Protein AF-A0A7S2GY33-F1 (afdb_monomer_lite)

pLDDT: mean 82.54, std 15.88, range [39.69, 97.31]

Foldseek 3Di:
DDDDDDDDDDPDPPPPPCVVPDDCVVVVVDCPDPVNVLVVLVVCCCVVLVLDDPWDKAWPDDDQFKTWIWTHDPPDPARIKIKIATNHPDFDQQAKDKAPQDDDQDDDPPNQKFKFWRSPPRHGWDHDPRITIGSGRPMTMIHIDGHDPPDPD

Structure (mmCIF, N/CA/C/O backbone):
data_AF-A0A7S2GY33-F1
#
_entry.id   AF-A0A7S2GY33-F1
#
loop_
_atom_site.group_PDB
_atom_site.id
_atom_site.type_symbol
_atom_site.label_atom_id
_atom_site.label_alt_id
_atom_site.label_comp_id
_atom_site.label_asym_id
_atom_site.label_entity_id
_atom_site.label_seq_id
_atom_site.pdbx_PDB_ins_code
_atom_site.Cartn_x
_atom_site.Cartn_y
_atom_site.Cartn_z
_atom_site.occupancy
_atom_site.B_iso_or_equiv
_atom_site.auth_seq_id
_atom_site.auth_comp_id
_atom_site.auth_asym_id
_atom_site.auth_atom_id
_atom_site.pdbx_PDB_model_num
ATOM 1 N N . THR A 1 1 ? -71.869 10.053 6.147 1.00 42.50 1 THR A N 1
ATOM 2 C CA . THR A 1 1 ? -71.004 10.938 5.338 1.00 42.50 1 THR A CA 1
ATOM 3 C C . THR A 1 1 ? -69.710 11.107 6.101 1.00 42.50 1 THR A C 1
ATOM 5 O O . THR A 1 1 ? -69.617 11.963 6.968 1.00 42.50 1 THR A O 1
ATOM 8 N N . GLU A 1 2 ? -68.766 10.193 5.890 1.00 39.69 2 GLU A N 1
ATOM 9 C CA . GLU A 1 2 ? -67.470 10.190 6.576 1.00 39.69 2 GLU A CA 1
ATOM 10 C C . GLU A 1 2 ? -66.495 11.066 5.789 1.00 39.69 2 GLU A C 1
ATOM 12 O O . GLU A 1 2 ? -66.190 10.791 4.630 1.00 39.69 2 GLU A O 1
ATOM 17 N N . GLN A 1 3 ? -66.053 12.166 6.398 1.00 44.59 3 GLN A N 1
ATOM 18 C CA . GLN A 1 3 ? -65.013 13.023 5.842 1.00 44.59 3 GLN A CA 1
ATOM 19 C C . GLN A 1 3 ? -63.650 12.496 6.291 1.00 44.59 3 GLN A C 1
ATOM 21 O O . GLN A 1 3 ? -63.299 12.549 7.469 1.00 44.59 3 GLN A O 1
ATOM 26 N N . GLY A 1 4 ? -62.896 11.963 5.328 1.00 42.72 4 GLY A N 1
ATOM 27 C CA . GLY A 1 4 ? -61.528 11.502 5.515 1.00 42.72 4 GLY A CA 1
ATOM 28 C C . GLY A 1 4 ? -60.574 12.660 5.800 1.00 42.72 4 GLY A C 1
ATOM 29 O O . GLY A 1 4 ? -60.443 13.590 5.003 1.00 42.72 4 GLY A O 1
ATOM 30 N N . TYR A 1 5 ? -59.868 12.575 6.924 1.00 45.09 5 TYR A N 1
ATOM 31 C CA . TYR A 1 5 ? -58.724 13.431 7.211 1.00 45.09 5 TYR A CA 1
ATOM 32 C C . TYR A 1 5 ? -57.516 12.951 6.403 1.00 45.09 5 TYR A C 1
ATOM 34 O O . TYR A 1 5 ? -56.914 11.915 6.688 1.00 45.09 5 TYR A O 1
ATOM 42 N N . ALA A 1 6 ? -57.158 13.722 5.379 1.00 51.38 6 ALA A N 1
ATOM 43 C CA . ALA A 1 6 ? -55.919 13.548 4.640 1.00 51.38 6 ALA A CA 1
ATOM 44 C C . ALA A 1 6 ? -54.721 13.841 5.558 1.00 51.38 6 ALA A C 1
ATOM 46 O O . ALA A 1 6 ? -54.501 14.976 5.988 1.00 51.38 6 ALA A O 1
ATOM 47 N N . SER A 1 7 ? -53.938 12.802 5.850 1.00 50.06 7 SER A N 1
ATOM 48 C CA . SER A 1 7 ? -52.694 12.913 6.607 1.00 50.06 7 SER A CA 1
ATOM 49 C C . SER A 1 7 ? -51.641 13.655 5.776 1.00 50.06 7 SER A C 1
ATOM 51 O O . SER A 1 7 ? -51.177 13.180 4.736 1.00 50.06 7 SER A O 1
ATOM 53 N N . ARG A 1 8 ? -51.298 14.866 6.221 1.00 54.03 8 ARG A N 1
ATOM 54 C CA . ARG A 1 8 ? -50.284 15.744 5.627 1.00 54.03 8 ARG A CA 1
ATOM 55 C C . ARG A 1 8 ? -48.902 15.135 5.900 1.00 54.03 8 ARG A C 1
ATOM 57 O O . ARG A 1 8 ? -48.419 15.199 7.026 1.00 54.03 8 ARG A O 1
ATOM 64 N N . LYS A 1 9 ? -48.254 14.551 4.886 1.00 56.22 9 LYS A N 1
ATOM 65 C CA . LYS A 1 9 ? -46.834 14.166 4.973 1.00 56.22 9 LYS A CA 1
ATOM 66 C C . LYS A 1 9 ? -45.991 15.435 5.112 1.00 56.22 9 LYS A C 1
ATOM 68 O O . LYS A 1 9 ? -45.936 16.244 4.187 1.00 56.22 9 LYS A O 1
ATOM 73 N N . THR A 1 10 ? -45.377 15.628 6.274 1.00 60.28 10 THR A N 1
ATOM 74 C CA . THR A 1 10 ? -44.398 16.695 6.498 1.00 60.28 10 THR A CA 1
ATOM 75 C C . THR A 1 10 ? -43.090 16.391 5.756 1.00 60.28 10 THR A C 1
ATOM 77 O O . THR A 1 10 ? -42.736 15.220 5.587 1.00 60.28 10 THR A O 1
ATOM 80 N N . PRO A 1 11 ? -42.354 17.415 5.288 1.00 55.09 11 PRO A N 1
ATOM 81 C CA . PRO A 1 11 ? -41.092 17.219 4.584 1.00 55.09 11 PRO A CA 1
ATOM 82 C C . PRO A 1 11 ? -40.000 16.707 5.536 1.00 55.09 11 PRO A C 1
ATOM 84 O O . PRO A 1 11 ? -39.721 17.335 6.553 1.00 55.09 11 PRO A O 1
ATOM 87 N N . GLY A 1 12 ? -39.404 15.569 5.168 1.00 56.62 12 GLY A N 1
ATOM 88 C CA . GLY A 1 12 ? -38.076 15.065 5.544 1.00 56.62 12 GLY A CA 1
ATOM 89 C C . GLY A 1 12 ? -37.470 15.540 6.865 1.00 56.62 12 GLY A C 1
ATOM 90 O O . GLY A 1 12 ? -36.552 16.358 6.868 1.00 56.62 12 GLY A O 1
ATOM 91 N N . HIS A 1 13 ? -37.906 14.957 7.982 1.00 55.34 13 HIS A N 1
ATOM 92 C CA . HIS A 1 13 ? -37.104 14.952 9.201 1.00 55.34 13 HIS A CA 1
ATOM 93 C C . HIS A 1 13 ? -35.902 14.025 8.964 1.00 55.34 13 HIS A C 1
ATOM 95 O O . HIS A 1 13 ? -36.042 12.804 8.998 1.00 55.34 13 HIS A O 1
ATOM 101 N N . TRP A 1 14 ? -34.733 14.602 8.674 1.00 61.88 14 TRP A N 1
ATOM 102 C CA . TRP A 1 14 ? -33.458 13.891 8.737 1.00 61.88 14 TRP A CA 1
ATOM 103 C C . TRP A 1 14 ? -33.223 13.502 10.197 1.00 61.88 14 TRP A C 1
ATOM 105 O O . TRP A 1 14 ? -32.627 14.259 10.963 1.00 61.88 14 TRP A O 1
ATOM 115 N N . GLN A 1 15 ? -33.746 12.347 10.607 1.00 61.75 15 GLN A N 1
ATOM 116 C CA . GLN A 1 15 ? -33.293 11.692 11.825 1.00 61.75 15 GLN A CA 1
ATOM 117 C C . GLN A 1 15 ? -31.820 11.381 11.595 1.00 61.75 15 GLN A C 1
ATOM 119 O O . GLN A 1 15 ? -31.480 10.447 10.874 1.00 61.75 15 GLN A O 1
ATOM 124 N N . GLY A 1 16 ? -30.947 12.249 12.110 1.00 59.75 16 GLY A N 1
ATOM 125 C CA . GLY A 1 16 ? -29.518 11.999 12.111 1.00 59.75 16 GLY A CA 1
ATOM 126 C C . GLY A 1 16 ? -29.300 10.678 12.824 1.00 59.75 16 GLY A C 1
ATOM 127 O O . GLY A 1 16 ? -29.609 10.569 14.009 1.00 59.75 16 GLY A O 1
ATOM 128 N N . ASP A 1 17 ? -28.839 9.682 12.079 1.00 61.41 17 ASP A N 1
ATOM 129 C CA . ASP A 1 17 ? -28.583 8.355 12.605 1.00 61.41 17 ASP A CA 1
ATOM 130 C C . ASP A 1 17 ? -27.518 8.466 13.706 1.00 61.41 17 ASP A C 1
ATOM 132 O O . ASP A 1 17 ? -26.335 8.716 13.451 1.00 61.41 17 ASP A O 1
ATOM 136 N N . SER A 1 18 ? -27.958 8.384 14.963 1.00 62.09 18 SER A N 1
ATOM 137 C CA . SER A 1 18 ? -27.089 8.513 16.132 1.00 62.09 18 SER A CA 1
ATOM 138 C C . SER A 1 18 ? -26.125 7.334 16.258 1.00 62.09 18 SER A C 1
ATOM 140 O O . SER A 1 18 ? -25.138 7.455 16.985 1.00 62.09 18 SER A O 1
ATOM 142 N N . SER A 1 19 ? -26.339 6.249 15.499 1.00 63.88 19 SER A N 1
ATOM 143 C CA . SER A 1 19 ? -25.407 5.120 15.409 1.00 63.88 19 SER A CA 1
ATOM 144 C C . SER A 1 19 ? -24.047 5.507 14.812 1.00 63.88 19 SER A C 1
ATOM 146 O O . SER A 1 19 ? -23.049 4.845 15.072 1.00 63.88 19 SER A O 1
ATOM 148 N N . ILE A 1 20 ? -23.956 6.626 14.082 1.00 70.12 20 ILE A N 1
ATOM 149 C CA . ILE A 1 20 ? -22.709 7.082 13.440 1.00 70.12 20 ILE A CA 1
ATOM 150 C C . ILE A 1 20 ? -21.805 7.857 14.429 1.00 70.12 20 ILE A C 1
ATOM 152 O O . ILE A 1 20 ? -20.658 8.180 14.120 1.00 70.12 20 ILE A O 1
ATOM 156 N N . ARG A 1 21 ? -22.285 8.163 15.646 1.00 82.31 21 ARG A N 1
ATOM 157 C CA . ARG A 1 21 ? -21.574 8.988 16.647 1.00 82.31 21 ARG A CA 1
ATOM 158 C C . ARG A 1 21 ? -21.241 8.226 17.929 1.00 82.31 21 ARG A C 1
ATOM 160 O O . ARG A 1 21 ? -21.393 8.759 19.030 1.00 82.31 21 ARG A O 1
ATOM 167 N N . GLU A 1 22 ? -20.769 6.992 17.800 1.00 86.81 22 GLU A N 1
ATOM 168 C CA . GLU A 1 22 ? -20.232 6.258 18.945 1.00 86.81 22 GLU A CA 1
ATOM 169 C C . GLU A 1 22 ? -19.019 6.981 19.540 1.00 86.81 22 GLU A C 1
ATOM 171 O O . GLU A 1 22 ? -18.179 7.556 18.840 1.00 86.81 22 GLU A O 1
ATOM 176 N N . SER A 1 23 ? -18.928 6.981 20.867 1.00 89.62 23 SER A N 1
ATOM 177 C CA . SER A 1 23 ? -17.841 7.672 21.545 1.00 89.62 23 SER A CA 1
ATOM 178 C C . SER A 1 23 ? -16.618 6.770 21.664 1.00 89.62 23 SER A C 1
ATOM 180 O O . SER A 1 23 ? -16.709 5.655 22.169 1.00 89.62 23 SER A O 1
ATOM 182 N N . LEU A 1 24 ? -15.433 7.280 21.309 1.00 91.50 24 LEU A N 1
ATOM 183 C CA . LEU A 1 24 ? -14.182 6.504 21.344 1.00 91.50 24 LEU A CA 1
ATOM 184 C C . LEU A 1 24 ? -13.886 5.851 22.706 1.00 91.50 24 LEU A C 1
ATOM 186 O O . LEU A 1 24 ? -13.330 4.752 22.741 1.00 91.50 24 LEU A O 1
ATOM 190 N N . TRP A 1 25 ? -14.274 6.479 23.821 1.00 93.44 25 TRP A N 1
ATOM 191 C CA . TRP A 1 25 ? -14.062 5.933 25.167 1.00 93.44 25 TRP A CA 1
ATOM 192 C C . TRP A 1 25 ? -14.820 4.622 25.416 1.00 93.44 25 TRP A C 1
ATOM 194 O O . TRP A 1 25 ? -14.352 3.807 26.206 1.00 93.44 25 TRP A O 1
ATOM 204 N N . GLN A 1 26 ? -15.925 4.368 24.706 1.00 92.12 26 GLN A N 1
ATOM 205 C CA . GLN A 1 26 ? -16.677 3.111 24.803 1.00 92.12 26 GLN A CA 1
ATOM 206 C C . GLN A 1 26 ? -15.850 1.914 24.310 1.00 92.12 26 GLN A C 1
ATOM 208 O O . GLN A 1 26 ? -16.007 0.804 24.806 1.00 92.12 26 GLN A O 1
ATOM 213 N N . SER A 1 27 ? -14.900 2.143 23.396 1.00 92.56 27 SER A N 1
ATOM 214 C CA . SER A 1 27 ? -13.943 1.121 22.949 1.00 92.56 27 SER A CA 1
ATOM 215 C C . SER A 1 27 ? -12.785 0.880 23.929 1.00 92.56 27 SER A C 1
ATOM 217 O O . SER A 1 27 ? -11.935 0.024 23.675 1.00 92.56 27 SER A O 1
ATOM 219 N N . GLY A 1 28 ? -12.679 1.679 25.001 1.00 96.12 28 GLY A N 1
ATOM 220 C CA . GLY A 1 28 ? -11.533 1.669 25.913 1.00 96.12 28 GLY A CA 1
ATOM 221 C C . GLY A 1 28 ? -10.207 2.045 25.242 1.00 96.12 28 GLY A C 1
ATOM 222 O O . GLY A 1 28 ? -9.148 1.659 25.731 1.00 96.12 28 GLY A O 1
ATOM 223 N N . TYR A 1 29 ? -10.253 2.748 24.102 1.00 95.12 29 TYR A N 1
ATOM 224 C CA . TYR A 1 29 ? -9.080 3.079 23.284 1.00 95.12 29 TYR A CA 1
ATOM 225 C C . TYR A 1 29 ? -8.280 1.838 22.854 1.00 95.12 29 TYR A C 1
ATOM 227 O O . TYR A 1 29 ? -7.048 1.821 22.887 1.00 95.12 29 TYR A O 1
ATOM 235 N N . ASN A 1 30 ? -8.979 0.769 22.462 1.00 96.06 30 ASN A N 1
ATOM 236 C CA . ASN A 1 30 ? -8.353 -0.507 22.136 1.00 96.06 30 ASN A CA 1
ATOM 237 C C . ASN A 1 30 ? -7.360 -0.400 20.956 1.00 96.06 30 ASN A C 1
ATOM 239 O O . ASN A 1 30 ? -7.737 -0.358 19.787 1.00 96.06 30 ASN A O 1
ATOM 243 N N . THR A 1 31 ? -6.063 -0.458 21.262 1.00 96.94 31 THR A N 1
ATOM 244 C CA . THR A 1 31 ? -4.965 -0.410 20.278 1.00 96.94 31 THR A CA 1
ATOM 245 C C . THR A 1 31 ? -4.690 -1.751 19.588 1.00 96.94 31 THR A C 1
ATOM 247 O O . THR A 1 31 ? -3.800 -1.859 18.739 1.00 96.94 31 THR A O 1
ATOM 250 N N . LYS A 1 32 ? -5.426 -2.810 19.951 1.00 96.88 32 LYS A N 1
ATOM 251 C CA . LYS A 1 32 ? -5.249 -4.162 19.404 1.00 96.88 32 LYS A CA 1
ATOM 252 C C . LYS A 1 32 ? -6.161 -4.459 18.214 1.00 96.88 32 LYS A C 1
ATOM 254 O O . LYS A 1 32 ? -5.997 -5.531 17.636 1.00 96.88 32 LYS A O 1
ATOM 259 N N . THR A 1 33 ? -7.070 -3.556 17.845 1.00 95.81 33 THR A N 1
ATOM 260 C CA . THR A 1 33 ? -7.953 -3.724 16.679 1.00 95.81 33 THR A CA 1
ATOM 261 C C . THR A 1 33 ? -7.154 -3.765 15.375 1.00 95.81 33 THR A C 1
ATOM 263 O O . THR A 1 33 ? -6.042 -3.230 15.285 1.00 95.81 33 THR A O 1
ATOM 266 N N . TRP A 1 34 ? -7.702 -4.414 14.344 1.00 93.44 34 TRP A N 1
ATOM 267 C CA . TRP A 1 34 ? -7.024 -4.506 13.049 1.00 93.44 34 TRP 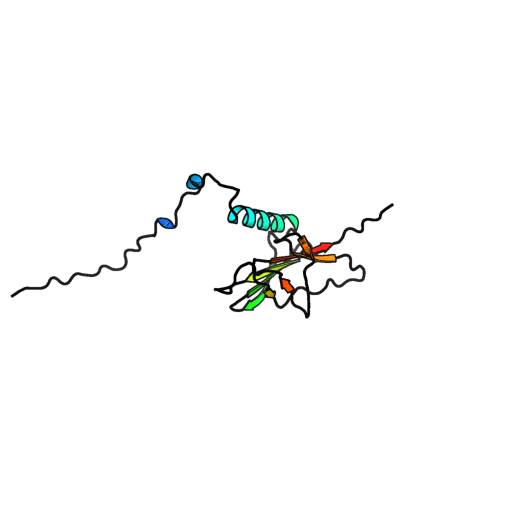A CA 1
ATOM 268 C C . TRP A 1 34 ? -6.887 -3.124 12.396 1.00 93.44 34 TRP A C 1
ATOM 270 O O . TRP A 1 34 ? -5.824 -2.820 11.859 1.00 93.44 34 TRP A O 1
ATOM 280 N N . GLN A 1 35 ? -7.899 -2.257 12.531 1.00 94.19 35 GLN A N 1
ATOM 281 C CA . GLN A 1 35 ? -7.889 -0.892 11.998 1.00 94.19 35 GLN A CA 1
ATOM 282 C C . GLN A 1 35 ? -6.760 -0.072 12.619 1.00 94.19 35 GLN A C 1
ATOM 284 O O . GLN A 1 35 ? -5.995 0.574 11.905 1.00 94.19 35 GLN A O 1
ATOM 289 N N . TYR A 1 36 ? -6.612 -0.131 13.949 1.00 95.81 36 TYR A N 1
ATOM 290 C CA . TYR A 1 36 ? -5.553 0.600 14.641 1.00 95.81 36 TYR A CA 1
ATOM 291 C C . TYR A 1 36 ? -4.170 0.146 14.169 1.00 95.81 36 TYR A C 1
ATOM 293 O O . TYR A 1 36 ? -3.311 0.970 13.856 1.00 95.81 36 TYR A O 1
ATOM 301 N N . ARG A 1 37 ? -3.950 -1.172 14.065 1.00 95.31 37 ARG A N 1
ATOM 302 C CA . ARG A 1 37 ? -2.681 -1.730 13.571 1.00 95.31 37 ARG A CA 1
ATOM 303 C C . ARG A 1 37 ? -2.409 -1.332 12.122 1.00 95.31 37 ARG A C 1
ATOM 305 O O . ARG A 1 37 ? -1.276 -0.973 11.808 1.00 95.31 37 ARG A O 1
ATOM 312 N N . PHE A 1 38 ? -3.430 -1.353 11.269 1.00 93.62 38 PHE A N 1
ATOM 313 C CA . PHE A 1 38 ? -3.328 -0.949 9.871 1.00 93.62 38 PHE A CA 1
ATOM 314 C C . PHE A 1 38 ? -2.940 0.531 9.736 1.00 93.62 38 PHE A C 1
ATOM 316 O O . PHE A 1 38 ? -1.935 0.849 9.101 1.00 93.62 38 PHE A O 1
ATOM 323 N N . ILE A 1 39 ? -3.645 1.433 10.428 1.00 95.50 39 ILE A N 1
ATOM 324 C CA . ILE A 1 39 ? -3.332 2.873 10.440 1.00 95.50 39 ILE A CA 1
ATOM 325 C C . ILE A 1 39 ? -1.936 3.128 11.024 1.00 95.50 39 ILE A C 1
ATOM 327 O O . ILE A 1 39 ? -1.172 3.935 10.491 1.00 95.50 39 ILE A O 1
ATOM 331 N N . LYS A 1 40 ? -1.558 2.418 12.096 1.00 95.50 40 LYS A N 1
ATOM 332 C CA . LYS A 1 40 ? -0.206 2.490 12.667 1.00 95.50 40 LYS A CA 1
ATOM 333 C C . LYS A 1 40 ? 0.854 2.105 11.631 1.00 95.50 40 LYS A C 1
ATOM 335 O O . LYS A 1 40 ? 1.869 2.793 11.533 1.00 95.50 40 LYS A O 1
ATOM 340 N N . LYS A 1 41 ? 0.616 1.049 10.846 1.00 94.50 41 LYS A N 1
ATOM 341 C CA . LYS A 1 41 ? 1.524 0.599 9.783 1.00 94.50 41 LYS A CA 1
ATOM 342 C C . LYS A 1 41 ? 1.632 1.627 8.655 1.00 94.50 41 LYS A C 1
ATOM 344 O O . LYS A 1 41 ? 2.746 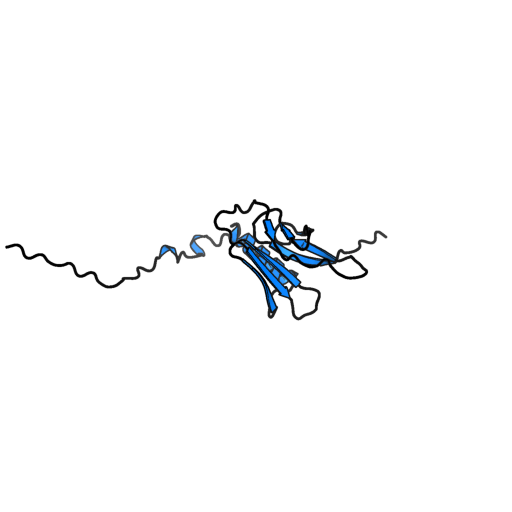1.982 8.281 1.00 94.50 41 LYS A O 1
ATOM 349 N N . LEU A 1 42 ? 0.513 2.186 8.191 1.00 93.62 42 LEU A N 1
ATOM 350 C CA . LEU A 1 42 ? 0.509 3.267 7.197 1.00 93.62 42 LEU A CA 1
ATOM 351 C C . LEU A 1 42 ? 1.302 4.489 7.673 1.00 93.62 42 LEU A C 1
ATOM 353 O O . LEU A 1 42 ? 2.126 5.025 6.935 1.00 93.62 42 LEU A O 1
ATOM 357 N N . ASN A 1 43 ? 1.100 4.907 8.923 1.00 94.31 43 ASN A N 1
ATOM 358 C CA . ASN A 1 43 ? 1.843 6.025 9.499 1.00 94.31 43 ASN A CA 1
ATOM 359 C C . ASN A 1 43 ? 3.337 5.729 9.625 1.00 94.31 43 ASN A C 1
ATOM 361 O O . ASN A 1 43 ? 4.145 6.621 9.377 1.00 94.31 43 ASN A O 1
ATOM 365 N N . HIS A 1 44 ? 3.703 4.493 9.970 1.00 93.56 44 HIS A N 1
ATOM 366 C CA . HIS A 1 44 ? 5.095 4.065 9.995 1.00 93.56 44 HIS A CA 1
ATOM 367 C C . HIS A 1 44 ? 5.734 4.150 8.605 1.00 93.56 44 HIS A C 1
ATOM 369 O O . HIS A 1 44 ? 6.782 4.769 8.466 1.00 93.56 44 HIS A O 1
ATOM 375 N N . VAL A 1 45 ? 5.079 3.617 7.568 1.00 91.25 45 VAL A N 1
ATOM 376 C CA . VAL A 1 45 ? 5.547 3.734 6.177 1.00 91.25 45 VAL A CA 1
ATOM 377 C C . VAL A 1 45 ? 5.687 5.207 5.784 1.00 91.25 45 VAL A C 1
ATOM 379 O O . VAL A 1 45 ? 6.720 5.618 5.253 1.00 91.25 45 VAL A O 1
ATOM 382 N N . ARG A 1 46 ? 4.688 6.032 6.123 1.00 90.25 46 ARG A N 1
ATOM 383 C CA . ARG A 1 46 ? 4.675 7.466 5.820 1.00 90.25 46 ARG A CA 1
ATOM 384 C C . ARG A 1 46 ? 5.899 8.199 6.367 1.00 90.25 46 ARG A C 1
ATOM 386 O O . ARG A 1 46 ? 6.506 8.992 5.647 1.00 90.25 46 ARG A O 1
ATOM 393 N N . THR A 1 47 ? 6.235 7.969 7.634 1.00 89.94 47 THR A N 1
ATOM 394 C CA . THR A 1 47 ? 7.342 8.659 8.307 1.00 89.94 47 THR A CA 1
ATOM 395 C C . THR A 1 47 ? 8.693 8.045 7.965 1.00 89.94 47 THR A C 1
ATOM 397 O O . THR A 1 47 ? 9.631 8.786 7.678 1.00 89.94 47 THR A O 1
ATOM 400 N N . HIS A 1 48 ? 8.790 6.715 7.936 1.00 89.44 48 HIS A N 1
ATOM 401 C CA . HIS A 1 48 ? 10.037 5.998 7.679 1.00 89.44 48 HIS A CA 1
ATOM 402 C C . HIS A 1 48 ? 10.579 6.284 6.275 1.00 89.44 48 HIS A C 1
ATOM 404 O O . HIS A 1 48 ? 11.751 6.626 6.128 1.00 89.44 48 HIS A O 1
ATOM 410 N N . TYR A 1 49 ? 9.712 6.239 5.260 1.00 87.12 49 TYR A N 1
ATOM 411 C CA . TYR A 1 49 ? 10.090 6.499 3.867 1.00 87.12 49 TYR A CA 1
ATOM 412 C C . TYR A 1 49 ? 9.953 7.973 3.459 1.00 87.12 49 TYR A C 1
ATOM 414 O O . TYR A 1 49 ? 10.194 8.317 2.305 1.00 87.12 49 TYR A O 1
ATOM 422 N N . ARG A 1 50 ? 9.592 8.863 4.399 1.00 86.94 50 ARG A N 1
ATOM 423 C CA . ARG A 1 50 ? 9.433 10.315 4.172 1.00 86.94 50 ARG A CA 1
ATOM 424 C C . ARG A 1 50 ? 8.490 10.657 3.009 1.00 86.94 50 ARG A C 1
ATOM 426 O O . ARG A 1 50 ? 8.690 11.641 2.301 1.00 86.94 50 ARG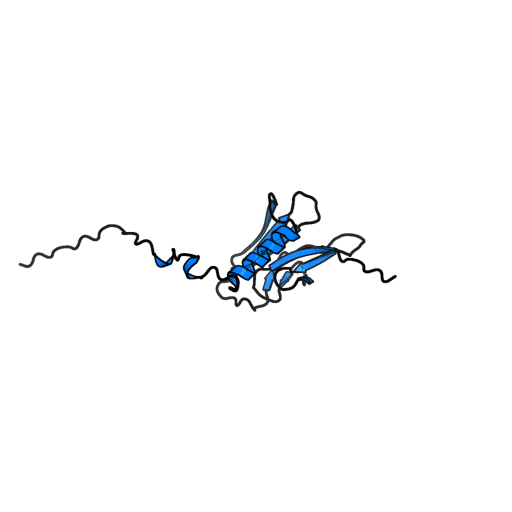 A O 1
ATOM 433 N N . ILE A 1 51 ? 7.444 9.849 2.842 1.00 84.81 51 ILE A N 1
ATOM 434 C CA . ILE A 1 51 ? 6.396 10.037 1.823 1.00 84.81 51 ILE A CA 1
ATOM 435 C C . ILE A 1 51 ? 5.218 10.886 2.339 1.00 84.81 51 ILE A C 1
ATOM 437 O O . ILE A 1 51 ? 4.225 11.082 1.642 1.00 84.81 51 ILE A O 1
ATOM 441 N N . GLY A 1 52 ? 5.294 11.366 3.586 1.00 73.38 52 GLY A N 1
ATOM 442 C CA . GLY A 1 52 ? 4.379 12.369 4.138 1.00 73.38 52 GLY A CA 1
ATOM 443 C C . GLY A 1 52 ? 4.898 13.800 3.957 1.00 73.38 52 GLY A C 1
ATOM 444 O O . GLY A 1 52 ? 6.104 14.014 3.952 1.00 73.38 52 GLY A O 1
ATOM 445 N N . GLY A 1 53 ? 3.987 14.775 3.869 1.00 72.06 53 GLY A N 1
ATOM 446 C CA . GLY A 1 53 ? 4.300 16.202 3.681 1.00 72.06 53 GLY A CA 1
ATOM 447 C C . GLY A 1 53 ? 3.795 16.725 2.334 1.00 72.06 53 GLY A C 1
ATOM 448 O O . GLY A 1 53 ? 2.841 16.159 1.797 1.00 72.06 53 GLY A O 1
ATOM 449 N N . SER A 1 54 ? 4.456 17.754 1.789 1.00 66.25 54 SER A N 1
ATOM 450 C CA . SER A 1 54 ? 4.251 18.338 0.445 1.00 66.25 54 SER A CA 1
ATOM 451 C C . SER A 1 54 ? 4.662 17.396 -0.699 1.00 66.25 54 SER A C 1
ATOM 453 O O . SER A 1 54 ? 5.245 17.821 -1.687 1.00 66.25 54 SER A O 1
ATOM 455 N N . ALA A 1 55 ? 4.445 16.093 -0.524 1.00 72.81 55 ALA A N 1
ATOM 456 C CA . ALA A 1 55 ? 4.719 15.101 -1.544 1.00 72.81 55 ALA A CA 1
ATOM 457 C C . ALA A 1 55 ? 3.638 15.189 -2.620 1.00 72.81 55 ALA A C 1
ATOM 459 O O . ALA A 1 55 ? 2.453 15.035 -2.302 1.00 72.81 55 ALA A O 1
ATOM 460 N N . ASP A 1 56 ? 4.063 15.383 -3.862 1.00 82.81 56 ASP A N 1
ATOM 461 C CA . ASP A 1 56 ? 3.165 15.403 -5.007 1.00 82.81 56 ASP A CA 1
ATOM 462 C C . ASP A 1 56 ? 2.526 14.026 -5.183 1.00 82.81 56 ASP A C 1
ATOM 464 O O . ASP A 1 56 ? 3.180 12.984 -5.042 1.00 82.81 56 ASP A O 1
ATOM 468 N N . ILE A 1 57 ? 1.226 14.032 -5.462 1.00 88.75 57 ILE A N 1
ATOM 469 C CA . ILE A 1 57 ? 0.447 12.834 -5.754 1.00 88.75 57 ILE A CA 1
ATOM 470 C C . ILE A 1 57 ? 0.204 12.817 -7.254 1.00 88.75 57 ILE A C 1
ATOM 472 O O . ILE A 1 57 ? -0.368 13.760 -7.796 1.00 88.75 57 ILE A O 1
ATOM 476 N N . HIS A 1 58 ? 0.604 11.732 -7.906 1.00 88.69 58 HIS A N 1
ATOM 477 C CA . HIS A 1 58 ? 0.366 11.538 -9.329 1.00 88.69 58 HIS A CA 1
ATOM 478 C C . HIS A 1 58 ? -0.430 10.255 -9.536 1.00 88.69 58 HIS A C 1
ATOM 480 O O . HIS A 1 58 ? 0.092 9.153 -9.339 1.00 88.69 58 HIS A O 1
ATOM 486 N N . THR A 1 59 ? -1.693 10.387 -9.938 1.00 90.94 59 THR A N 1
ATOM 487 C CA . THR A 1 59 ? -2.500 9.240 -10.364 1.00 90.94 59 THR A CA 1
ATOM 488 C C . THR A 1 59 ? -1.889 8.660 -11.631 1.00 90.94 59 THR A C 1
ATOM 490 O O . THR A 1 59 ? -1.649 9.376 -12.599 1.00 90.94 59 THR A O 1
ATOM 493 N N . THR A 1 60 ? -1.570 7.370 -11.594 1.00 90.25 60 THR A N 1
ATOM 494 C CA . THR A 1 60 ? -0.927 6.666 -12.710 1.00 90.25 60 THR A CA 1
ATOM 495 C C . THR A 1 60 ? -1.940 5.848 -13.499 1.00 90.25 60 THR A C 1
ATOM 497 O O . THR A 1 60 ? -1.862 5.790 -14.721 1.00 90.25 60 THR A O 1
ATOM 500 N N . SER A 1 61 ? -2.900 5.237 -12.806 1.00 91.31 61 SER A N 1
ATOM 501 C CA . SER A 1 61 ? -4.042 4.556 -13.407 1.00 91.31 61 SER A CA 1
ATOM 502 C C . SER A 1 61 ? -5.226 4.615 -12.453 1.00 91.31 61 SER A C 1
ATOM 504 O O . SER A 1 61 ? -5.059 4.514 -11.236 1.00 91.31 61 SER A O 1
ATOM 506 N N . GLU A 1 62 ? -6.415 4.777 -13.008 1.00 91.12 62 GLU A N 1
ATOM 507 C CA . GLU A 1 62 ? -7.672 4.719 -12.279 1.00 91.12 62 GLU A CA 1
ATOM 508 C C . GLU A 1 62 ? -8.683 3.993 -13.159 1.00 91.12 62 GLU A C 1
ATOM 510 O O . GLU A 1 62 ? -8.967 4.410 -14.283 1.00 91.12 62 GLU A O 1
ATOM 515 N N . ASP A 1 63 ? -9.193 2.880 -12.652 1.00 88.12 63 ASP A N 1
ATOM 516 C CA . ASP A 1 63 ? -10.253 2.107 -13.274 1.00 88.12 63 ASP A CA 1
ATOM 517 C C . ASP A 1 63 ? -11.320 1.761 -12.212 1.00 88.12 63 ASP A C 1
ATOM 519 O O . ASP A 1 63 ? -11.089 1.936 -11.010 1.00 88.12 63 ASP A O 1
ATOM 523 N N . PRO A 1 64 ? -12.517 1.291 -12.606 1.00 90.00 64 PRO A N 1
ATOM 524 C CA . PRO A 1 64 ? -13.583 0.980 -11.649 1.00 90.00 64 PRO A CA 1
ATOM 525 C C . PRO A 1 64 ? -13.219 -0.080 -10.593 1.00 90.00 64 PRO A C 1
ATOM 527 O O . PRO A 1 64 ? -13.917 -0.212 -9.590 1.00 90.00 64 PRO A O 1
ATOM 530 N N . HIS A 1 65 ? -12.161 -0.857 -10.815 1.00 91.12 65 HIS A N 1
ATOM 531 C CA . HIS A 1 65 ? -11.722 -1.967 -9.977 1.00 91.12 65 HIS A CA 1
ATOM 532 C C . HIS A 1 65 ? -10.423 -1.675 -9.225 1.00 91.12 65 HIS A C 1
ATOM 534 O O . HIS A 1 65 ? -10.174 -2.305 -8.201 1.00 91.12 65 HIS A O 1
ATOM 540 N N . SER A 1 66 ? -9.601 -0.727 -9.670 1.00 93.81 66 SER A N 1
ATOM 541 C CA . SER A 1 66 ? -8.318 -0.433 -9.046 1.00 93.81 66 SER A CA 1
ATOM 542 C C . SER A 1 66 ? -7.889 1.023 -9.199 1.00 93.81 66 SER A C 1
ATOM 544 O O . SER A 1 66 ? -8.246 1.722 -10.145 1.00 93.81 66 SER A O 1
ATOM 546 N N . MET A 1 67 ? -7.084 1.485 -8.247 1.00 95.19 67 MET A N 1
ATOM 547 C CA . MET A 1 67 ? -6.446 2.793 -8.303 1.00 95.19 67 MET A CA 1
ATOM 548 C C . MET A 1 67 ? -4.958 2.636 -8.019 1.00 95.19 67 MET A C 1
ATOM 550 O O . MET A 1 67 ? -4.559 2.081 -6.991 1.00 95.19 67 MET A O 1
ATOM 554 N N . VAL A 1 68 ? -4.138 3.161 -8.925 1.00 95.56 68 VAL A N 1
ATOM 555 C CA . VAL A 1 68 ? -2.683 3.197 -8.806 1.00 95.56 68 VAL A CA 1
ATOM 556 C C . VAL A 1 68 ? -2.223 4.641 -8.844 1.00 95.56 68 VAL A C 1
ATOM 558 O O . VAL A 1 68 ? -2.479 5.372 -9.801 1.00 95.56 68 VAL A O 1
ATOM 561 N N . PHE A 1 69 ? -1.499 5.061 -7.816 1.00 94.38 69 PHE A N 1
ATOM 562 C CA . PHE A 1 69 ? -0.910 6.392 -7.779 1.00 94.38 69 PHE A CA 1
ATOM 563 C C . PHE A 1 69 ? 0.467 6.366 -7.139 1.00 94.38 69 PHE A C 1
ATOM 565 O O . PHE A 1 69 ? 0.808 5.473 -6.362 1.00 94.38 69 PHE A O 1
ATOM 572 N N . THR A 1 70 ? 1.260 7.383 -7.448 1.00 92.44 70 THR A N 1
ATOM 573 C CA . THR A 1 70 ? 2.576 7.566 -6.853 1.00 92.44 70 THR A CA 1
ATOM 574 C C . THR A 1 70 ? 2.593 8.750 -5.906 1.00 92.44 70 THR A C 1
ATOM 576 O O . THR A 1 70 ? 1.829 9.708 -6.046 1.00 92.44 70 THR A O 1
ATOM 579 N N . ARG A 1 71 ? 3.473 8.669 -4.910 1.00 90.31 71 ARG A N 1
ATOM 580 C CA . ARG A 1 71 ? 3.829 9.783 -4.032 1.00 90.31 71 ARG A CA 1
ATOM 581 C C . ARG A 1 71 ? 5.328 9.979 -4.068 1.00 90.31 71 ARG A C 1
ATOM 583 O O . ARG A 1 71 ? 6.060 9.066 -3.692 1.00 90.31 71 ARG A O 1
ATOM 590 N N . SER A 1 72 ? 5.779 11.159 -4.469 1.00 83.12 72 SER A N 1
ATOM 591 C CA . SER A 1 72 ? 7.199 11.514 -4.509 1.00 83.12 72 SER A CA 1
ATOM 592 C C . SER A 1 72 ? 7.505 12.621 -3.512 1.00 83.12 72 SER A C 1
ATOM 594 O O . SER A 1 72 ? 6.826 13.644 -3.479 1.00 83.12 72 SER A O 1
ATOM 596 N N . SER A 1 73 ? 8.538 12.428 -2.696 1.00 75.25 73 SER A N 1
ATOM 597 C CA . SER A 1 73 ? 9.045 13.494 -1.831 1.00 75.25 73 SER A CA 1
ATOM 598 C C . SER A 1 73 ? 9.857 14.500 -2.649 1.00 75.25 73 SER A C 1
ATOM 600 O O . SER A 1 73 ? 10.735 14.107 -3.413 1.00 75.25 73 SER A O 1
ATOM 602 N N . SER A 1 74 ? 9.634 15.798 -2.436 1.00 65.69 74 SER A N 1
ATOM 603 C CA . SER A 1 74 ? 10.421 16.875 -3.061 1.00 65.69 74 SER A CA 1
ATOM 604 C C . SER A 1 74 ? 11.890 16.882 -2.599 1.00 65.69 74 SER A C 1
ATOM 606 O O . SER A 1 74 ? 12.730 17.538 -3.206 1.00 65.69 74 SER A O 1
ATOM 608 N N . TYR A 1 75 ? 12.228 16.133 -1.538 1.00 58.59 75 TYR A N 1
ATOM 609 C CA . TYR A 1 75 ? 13.565 16.064 -0.931 1.00 58.59 75 TYR A CA 1
ATOM 610 C C . TYR A 1 75 ? 14.543 15.094 -1.628 1.00 58.59 75 TYR A C 1
ATOM 612 O O . TYR A 1 75 ? 15.509 14.636 -1.016 1.00 58.59 75 TYR A O 1
ATOM 620 N N . GLY A 1 76 ? 14.322 14.800 -2.912 1.00 51.72 76 GLY A N 1
ATOM 621 C CA . GLY A 1 76 ? 15.242 14.048 -3.766 1.00 51.72 76 GLY A CA 1
ATOM 622 C C . GLY A 1 76 ? 14.575 12.888 -4.506 1.00 51.72 76 GLY A C 1
ATOM 623 O O . GLY A 1 76 ? 13.678 12.228 -3.987 1.00 51.72 76 GLY A O 1
ATOM 624 N N . HIS A 1 77 ? 15.069 12.606 -5.714 1.00 50.94 77 HIS A N 1
ATOM 625 C CA . HIS A 1 77 ? 14.525 11.661 -6.706 1.00 50.94 77 HIS A CA 1
ATOM 626 C C . HIS A 1 77 ? 14.399 10.184 -6.270 1.00 50.94 77 HIS A C 1
ATOM 628 O O . HIS A 1 77 ? 14.023 9.338 -7.074 1.00 50.94 77 HIS A O 1
ATOM 634 N N . ILE A 1 78 ? 14.740 9.842 -5.026 1.00 57.41 78 ILE A N 1
ATOM 635 C CA . ILE A 1 78 ? 14.922 8.452 -4.580 1.00 57.41 78 ILE A CA 1
ATOM 636 C C . ILE A 1 78 ? 13.707 7.939 -3.790 1.00 57.41 78 ILE A C 1
ATOM 638 O O . ILE A 1 78 ? 13.473 6.734 -3.740 1.00 57.41 78 ILE A O 1
ATOM 642 N N . SER A 1 79 ? 12.891 8.829 -3.219 1.00 63.00 79 SER A N 1
ATOM 643 C CA . SER A 1 79 ? 11.767 8.442 -2.357 1.00 63.00 79 SER A CA 1
ATOM 644 C C . SER A 1 79 ? 10.434 8.582 -3.088 1.00 63.00 79 SER A C 1
ATOM 646 O O . SER A 1 79 ? 9.662 9.506 -2.816 1.00 63.00 79 SER A O 1
ATOM 648 N N . SER A 1 80 ? 10.173 7.671 -4.028 1.00 83.38 80 SER A N 1
ATOM 649 C CA . SER A 1 80 ? 8.836 7.470 -4.592 1.00 83.38 80 SER A CA 1
ATOM 650 C C . SER A 1 80 ? 8.190 6.221 -3.990 1.00 83.38 80 SER A C 1
ATOM 652 O O . SER A 1 80 ? 8.818 5.168 -3.871 1.00 83.38 80 SER A O 1
ATOM 654 N N . ALA A 1 81 ? 6.934 6.354 -3.570 1.00 92.19 81 ALA A N 1
ATOM 655 C CA . ALA A 1 81 ? 6.075 5.231 -3.226 1.00 92.19 81 ALA A CA 1
ATOM 656 C C . ALA A 1 81 ? 5.038 5.031 -4.324 1.00 92.19 81 ALA A C 1
ATOM 658 O O . ALA A 1 81 ? 4.466 6.005 -4.809 1.00 92.19 81 ALA A O 1
ATOM 659 N N . TRP A 1 82 ? 4.767 3.777 -4.659 1.00 95.12 82 TRP A N 1
ATOM 660 C CA . TRP A 1 82 ? 3.631 3.377 -5.479 1.00 95.12 82 TRP A CA 1
ATOM 661 C C . TRP A 1 82 ? 2.568 2.790 -4.570 1.00 95.12 82 TRP A C 1
ATOM 663 O O . TRP A 1 82 ? 2.860 1.905 -3.767 1.00 95.12 82 TRP A O 1
ATOM 673 N N . VAL A 1 83 ? 1.349 3.295 -4.676 1.00 95.75 83 VAL A N 1
ATOM 674 C CA . VAL A 1 83 ? 0.214 2.865 -3.870 1.00 95.75 83 VAL A CA 1
ATOM 675 C C . VAL A 1 83 ? -0.795 2.198 -4.786 1.00 95.75 83 VAL A C 1
ATOM 677 O O . VAL A 1 83 ? -1.158 2.756 -5.819 1.00 95.75 83 VAL A O 1
ATOM 680 N N . PHE A 1 84 ? -1.238 1.012 -4.381 1.00 96.31 84 PHE A N 1
ATOM 681 C CA . PHE A 1 84 ? -2.177 0.183 -5.121 1.00 96.31 84 PHE A CA 1
ATOM 682 C C . PHE A 1 84 ? -3.384 -0.084 -4.236 1.00 96.31 84 PHE A C 1
ATOM 684 O O . PHE A 1 84 ? -3.256 -0.660 -3.149 1.00 96.31 84 PHE A O 1
ATOM 691 N N . LEU A 1 85 ? -4.543 0.366 -4.695 1.00 95.25 85 LEU A N 1
ATOM 692 C CA . LEU A 1 85 ? -5.821 0.180 -4.031 1.00 95.25 85 LEU A CA 1
ATOM 693 C C . LEU A 1 85 ? -6.731 -0.653 -4.922 1.00 95.25 85 LEU A C 1
ATOM 695 O O . LEU A 1 85 ? -6.739 -0.497 -6.143 1.00 95.25 85 LEU A O 1
ATOM 699 N N . ASN A 1 86 ? -7.508 -1.516 -4.285 1.00 93.31 86 ASN A N 1
ATOM 700 C CA . ASN A 1 86 ? -8.522 -2.325 -4.930 1.00 93.31 86 ASN A CA 1
ATOM 701 C C . ASN A 1 86 ? -9.909 -1.788 -4.557 1.00 93.31 86 ASN A C 1
ATOM 703 O O . ASN A 1 86 ? -10.210 -1.622 -3.375 1.00 93.31 86 ASN A O 1
ATOM 707 N N . ASN A 1 87 ? -10.728 -1.543 -5.574 1.00 88.06 87 ASN A N 1
ATOM 708 C CA . ASN A 1 87 ? -12.093 -1.030 -5.484 1.00 88.06 87 ASN A CA 1
ATOM 709 C C . ASN A 1 87 ? -13.135 -2.078 -5.922 1.00 88.06 87 ASN A C 1
ATOM 711 O O . ASN A 1 87 ? -14.315 -1.759 -6.049 1.00 88.06 87 ASN A O 1
ATOM 715 N N . GLN A 1 88 ? -12.730 -3.325 -6.184 1.00 87.06 88 GLN A N 1
ATOM 716 C CA . GLN A 1 88 ? -13.637 -4.355 -6.678 1.00 87.06 88 GLN A CA 1
ATOM 717 C C . GLN A 1 88 ? -14.634 -4.803 -5.577 1.00 87.06 88 GLN A C 1
ATOM 719 O O . GLN A 1 88 ? -14.209 -5.255 -4.509 1.00 87.06 88 GLN A O 1
ATOM 724 N N . PRO A 1 89 ? -15.962 -4.706 -5.812 1.00 76.00 89 PRO A N 1
ATOM 725 C CA . PRO A 1 89 ? -16.979 -4.849 -4.760 1.00 76.00 89 PRO A CA 1
ATOM 726 C C . PRO A 1 89 ? -17.119 -6.257 -4.154 1.00 76.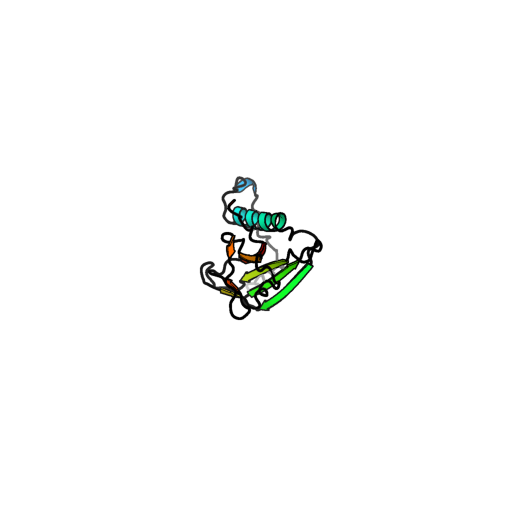00 89 PRO A C 1
ATOM 728 O O . PRO A 1 89 ? -17.704 -6.385 -3.085 1.00 76.00 89 PRO A O 1
ATOM 731 N N . ASP A 1 90 ? -16.520 -7.288 -4.755 1.00 78.94 90 ASP A N 1
ATOM 732 C CA . ASP A 1 90 ? -16.669 -8.691 -4.326 1.00 78.94 90 ASP A CA 1
ATOM 733 C C . ASP A 1 90 ? -15.334 -9.436 -4.162 1.00 78.94 90 ASP A C 1
ATOM 735 O O . ASP A 1 90 ? -15.272 -10.666 -4.117 1.00 78.94 90 ASP A O 1
ATOM 739 N N . THR A 1 91 ? -14.221 -8.711 -4.091 1.00 76.88 91 THR A N 1
ATOM 740 C CA . THR A 1 91 ? -12.913 -9.341 -3.874 1.00 76.88 91 THR A CA 1
ATOM 741 C C . THR A 1 91 ? -12.647 -9.614 -2.409 1.00 76.88 91 THR A C 1
ATOM 743 O O . THR A 1 91 ? -12.621 -8.707 -1.578 1.00 76.88 91 THR A O 1
ATOM 746 N N . ASN A 1 92 ? -12.327 -10.870 -2.104 1.00 84.88 92 ASN A N 1
ATOM 747 C CA . ASN A 1 92 ? -11.708 -11.206 -0.833 1.00 84.88 92 ASN A CA 1
ATOM 748 C C . ASN A 1 92 ? -10.293 -10.614 -0.791 1.00 84.88 92 ASN A C 1
ATOM 750 O O . ASN A 1 92 ? -9.538 -10.750 -1.759 1.00 84.88 92 ASN A O 1
ATOM 754 N N . ALA A 1 93 ? -9.926 -10.028 0.351 1.00 84.25 93 ALA A N 1
ATOM 755 C CA . ALA A 1 93 ? -8.597 -9.503 0.632 1.00 84.25 93 ALA A CA 1
ATOM 756 C C . ALA A 1 93 ? -7.468 -10.504 0.344 1.00 84.25 93 ALA A C 1
ATOM 758 O O . ALA A 1 93 ? -6.353 -10.060 0.130 1.00 84.25 93 ALA A O 1
ATOM 759 N N . THR A 1 94 ? -7.736 -11.815 0.306 1.00 90.75 94 THR A N 1
ATOM 760 C CA . THR A 1 94 ? -6.752 -12.879 0.029 1.00 90.75 94 THR A CA 1
ATOM 761 C C . THR A 1 94 ? -6.561 -13.219 -1.453 1.00 90.75 94 THR A C 1
ATOM 763 O O . THR A 1 94 ? -5.741 -14.072 -1.776 1.00 90.75 94 THR A O 1
ATOM 766 N N . THR A 1 95 ? -7.347 -12.636 -2.359 1.00 92.75 95 THR A N 1
ATOM 767 C CA . THR A 1 95 ? -7.304 -12.985 -3.790 1.00 92.75 95 THR A CA 1
ATOM 768 C C . THR A 1 95 ? -6.113 -12.301 -4.458 1.00 92.75 95 THR A C 1
ATOM 770 O O . THR A 1 95 ? -6.013 -11.084 -4.327 1.00 92.75 95 THR A O 1
ATOM 773 N N . PRO A 1 96 ? -5.230 -13.006 -5.185 1.00 95.06 96 PRO A N 1
ATOM 774 C CA . PRO A 1 96 ? -4.138 -12.361 -5.909 1.00 95.06 96 PRO A CA 1
ATOM 775 C C . PRO A 1 96 ? -4.644 -11.290 -6.879 1.00 95.06 96 PRO A C 1
ATOM 777 O O . PRO A 1 96 ? -5.669 -11.481 -7.533 1.00 95.06 96 PRO A O 1
ATOM 780 N N . GLN A 1 97 ? -3.911 -10.183 -6.991 1.00 95.38 97 GLN A N 1
ATOM 781 C CA . GLN A 1 97 ? -4.282 -9.054 -7.845 1.00 95.38 97 GLN A CA 1
ATOM 782 C C . GLN A 1 97 ? -3.134 -8.628 -8.748 1.00 95.38 97 GLN A C 1
ATOM 784 O O . GLN A 1 97 ? -1.959 -8.706 -8.382 1.00 95.38 97 GLN A O 1
ATOM 789 N N . ARG A 1 98 ? -3.480 -8.156 -9.946 1.00 95.88 98 ARG A N 1
ATOM 790 C CA . ARG A 1 98 ? -2.519 -7.600 -10.898 1.00 95.88 98 ARG A CA 1
ATOM 791 C C . ARG A 1 98 ? -2.833 -6.132 -11.123 1.00 95.88 98 ARG A C 1
ATOM 793 O O . ARG A 1 98 ? -3.888 -5.813 -11.658 1.00 95.88 98 ARG A O 1
ATOM 800 N N . TYR A 1 99 ? -1.883 -5.267 -10.793 1.00 95.81 99 TYR A N 1
ATOM 801 C CA . TYR A 1 99 ? -2.006 -3.828 -10.987 1.00 95.81 99 TYR A CA 1
ATOM 802 C C . TYR A 1 99 ? -1.105 -3.354 -12.123 1.00 95.81 99 TYR A C 1
ATOM 804 O O . TYR A 1 99 ? 0.094 -3.649 -12.135 1.00 95.81 99 TYR A O 1
ATOM 812 N N . CYS A 1 100 ? -1.678 -2.603 -13.061 1.00 94.88 100 CYS A N 1
ATOM 813 C CA . CYS A 1 100 ? -0.964 -2.038 -14.199 1.00 94.88 100 CYS A CA 1
ATOM 814 C C . CYS A 1 100 ? -1.285 -0.531 -14.316 1.00 94.88 100 CYS A C 1
ATOM 816 O O . CYS A 1 100 ? -2.455 -0.159 -14.218 1.00 94.88 100 CYS A O 1
ATOM 818 N N . PRO A 1 101 ? -0.285 0.335 -14.550 1.00 95.44 101 PRO A N 1
ATOM 819 C CA . PRO A 1 101 ? 1.136 0.008 -14.639 1.00 95.44 101 PRO A CA 1
ATOM 820 C C . PRO A 1 101 ? 1.752 -0.253 -13.254 1.00 95.44 101 PRO A C 1
ATOM 822 O O . PRO A 1 101 ? 1.279 0.236 -12.230 1.00 95.44 101 PRO A O 1
ATOM 825 N N . GLY A 1 102 ? 2.819 -1.044 -13.232 1.00 94.19 102 GLY A N 1
ATOM 826 C CA . GLY A 1 102 ? 3.723 -1.185 -12.096 1.00 94.19 102 GLY A CA 1
ATOM 827 C C . GLY A 1 102 ? 4.912 -0.221 -12.203 1.00 94.19 102 GLY A C 1
ATOM 828 O O . GLY A 1 102 ? 5.121 0.395 -13.251 1.00 94.19 102 GLY A O 1
ATOM 829 N N . PRO A 1 103 ? 5.718 -0.092 -11.136 1.00 93.38 103 PRO A N 1
ATOM 830 C CA . PRO A 1 103 ? 6.924 0.715 -11.180 1.00 93.38 103 PRO A CA 1
ATOM 831 C C . PRO A 1 103 ? 7.926 0.179 -12.202 1.00 93.38 103 PRO A C 1
ATOM 833 O O . PRO A 1 103 ? 8.072 -1.031 -12.387 1.00 93.38 103 PRO A O 1
ATOM 836 N N . PHE A 1 104 ? 8.680 1.093 -12.814 1.00 89.00 104 PHE A N 1
ATOM 837 C CA . PHE A 1 104 ? 9.800 0.718 -13.668 1.00 89.00 104 PHE A CA 1
ATOM 838 C C . PHE A 1 104 ? 10.874 -0.032 -12.867 1.00 89.00 104 PHE A C 1
ATOM 840 O O . PHE A 1 104 ? 11.096 0.278 -11.685 1.00 89.00 104 PHE A O 1
ATOM 847 N N . PRO A 1 105 ? 11.571 -0.996 -13.496 1.00 83.50 105 PRO A N 1
ATOM 848 C CA . PRO A 1 105 ? 12.736 -1.602 -12.879 1.00 83.50 105 PRO A CA 1
ATOM 849 C C . PRO A 1 105 ? 13.748 -0.500 -12.526 1.00 83.50 105 PRO A C 1
ATOM 851 O O . PRO A 1 105 ? 13.907 0.450 -13.298 1.00 83.50 105 PRO A O 1
ATOM 854 N N . PRO A 1 106 ? 14.425 -0.584 -11.371 1.00 81.56 106 PRO A N 1
ATOM 855 C CA . PRO A 1 106 ? 15.406 0.418 -10.973 1.00 81.56 106 PRO A CA 1
ATOM 856 C C . PRO A 1 106 ? 16.511 0.520 -12.033 1.00 81.56 106 PRO A C 1
ATOM 858 O O . PRO A 1 106 ? 17.249 -0.436 -12.256 1.00 81.56 106 PRO A O 1
ATOM 861 N N . THR A 1 107 ? 16.620 1.663 -12.711 1.00 69.19 107 THR A N 1
ATOM 862 C CA . THR A 1 107 ? 17.642 1.899 -13.739 1.00 69.19 107 THR A CA 1
ATOM 863 C C . THR A 1 107 ? 18.918 2.450 -13.102 1.00 69.19 107 THR A C 1
ATOM 865 O O . THR A 1 107 ? 18.884 3.506 -12.471 1.00 69.19 107 THR A O 1
ATOM 868 N N . GLY A 1 108 ? 20.046 1.756 -13.272 1.00 62.41 108 GLY A N 1
ATOM 869 C CA . GLY A 1 108 ? 21.377 2.223 -12.869 1.00 62.41 108 GLY A CA 1
ATOM 870 C C . GLY A 1 108 ? 22.389 1.082 -12.726 1.00 62.41 108 GLY A C 1
ATOM 871 O O . GLY A 1 108 ? 22.046 0.021 -12.211 1.00 62.41 108 GLY A O 1
ATOM 872 N N . ASP A 1 109 ? 23.642 1.326 -13.128 1.00 57.19 109 ASP A N 1
ATOM 873 C CA . ASP A 1 109 ? 24.746 0.341 -13.225 1.00 57.19 109 ASP A CA 1
ATOM 874 C C . ASP A 1 109 ? 25.136 -0.363 -11.912 1.00 57.19 109 ASP A C 1
ATOM 876 O O . ASP A 1 109 ? 25.948 -1.283 -11.896 1.00 57.19 109 ASP A O 1
ATOM 880 N N . ASN A 1 110 ? 24.538 0.026 -10.789 1.00 54.12 110 ASN A N 1
ATOM 881 C CA . ASN A 1 110 ? 24.724 -0.611 -9.493 1.00 54.12 110 ASN A CA 1
ATOM 882 C C . ASN A 1 110 ? 23.356 -1.012 -8.935 1.00 54.12 110 ASN A C 1
ATOM 884 O O . ASN A 1 110 ? 22.845 -0.316 -8.057 1.00 54.12 110 ASN A O 1
ATOM 888 N N . SER A 1 111 ? 22.798 -2.120 -9.445 1.00 60.72 111 SER A N 1
ATOM 889 C CA . SER A 1 111 ? 21.502 -2.780 -9.156 1.00 60.72 111 SER A CA 1
ATOM 890 C C . SER A 1 111 ? 21.264 -3.169 -7.684 1.00 60.72 111 SER A C 1
ATOM 892 O O . SER A 1 111 ? 20.865 -4.280 -7.353 1.00 60.72 111 SER A O 1
ATOM 894 N N . ILE A 1 112 ? 21.563 -2.260 -6.770 1.00 74.75 112 ILE A N 1
ATOM 895 C CA . ILE A 1 112 ? 21.485 -2.434 -5.328 1.00 74.75 112 ILE A CA 1
ATOM 896 C C . ILE A 1 112 ? 20.087 -2.031 -4.841 1.00 74.75 112 ILE A C 1
ATOM 898 O O . ILE A 1 112 ? 19.773 -2.226 -3.681 1.00 74.75 112 ILE A O 1
ATOM 902 N N . SER A 1 113 ? 19.229 -1.457 -5.681 1.00 85.75 113 SER A N 1
ATOM 903 C CA . SER A 1 113 ? 17.881 -1.062 -5.276 1.00 85.75 113 SER A CA 1
ATOM 904 C C . SER A 1 113 ? 16.841 -2.050 -5.783 1.00 85.75 113 SER A C 1
ATOM 906 O O . SER A 1 113 ? 16.908 -2.473 -6.932 1.00 85.75 113 SER A O 1
ATOM 908 N N . GLU A 1 114 ? 15.861 -2.373 -4.946 1.00 90.81 114 GLU A N 1
ATOM 909 C CA . GLU A 1 114 ? 14.726 -3.227 -5.293 1.00 90.81 114 GLU A CA 1
ATOM 910 C C . GLU A 1 114 ? 13.418 -2.605 -4.796 1.00 90.81 114 GLU A C 1
ATOM 912 O O . GLU A 1 114 ? 13.397 -1.882 -3.796 1.00 90.81 114 GLU A O 1
ATOM 917 N N . TRP A 1 115 ? 12.321 -2.866 -5.503 1.00 93.44 115 TRP A N 1
ATOM 918 C CA . TRP A 1 115 ? 10.992 -2.497 -5.027 1.00 93.44 115 TRP A CA 1
ATOM 919 C C . TRP A 1 115 ? 10.545 -3.503 -3.974 1.00 93.44 115 TRP A C 1
ATOM 921 O O . TRP A 1 115 ? 10.534 -4.703 -4.238 1.00 93.44 115 TRP A O 1
ATOM 931 N N . VAL A 1 116 ? 10.158 -3.018 -2.798 1.00 94.62 116 VAL A N 1
ATOM 932 C CA . VAL A 1 116 ? 9.660 -3.855 -1.699 1.00 94.62 116 VAL A CA 1
ATOM 933 C C . VAL A 1 116 ? 8.242 -3.464 -1.320 1.00 94.62 116 VAL A C 1
ATOM 935 O O . VAL A 1 116 ? 7.908 -2.280 -1.306 1.00 94.62 116 VAL A O 1
ATOM 938 N N . GLU A 1 117 ? 7.418 -4.456 -0.997 1.00 96.00 117 GLU A N 1
ATOM 939 C CA . GLU A 1 117 ? 6.053 -4.274 -0.513 1.00 96.00 117 GLU A CA 1
ATOM 940 C C . GLU A 1 117 ? 6.053 -4.161 1.012 1.00 96.00 117 GLU A C 1
ATOM 942 O O . GLU A 1 117 ? 6.343 -5.119 1.731 1.00 96.00 117 GLU A O 1
ATOM 947 N N . VAL A 1 118 ? 5.726 -2.973 1.515 1.00 95.25 118 VAL A N 1
ATOM 948 C CA . VAL A 1 118 ? 5.950 -2.629 2.926 1.00 95.25 118 VAL A CA 1
ATOM 949 C C . VAL A 1 118 ? 4.719 -2.786 3.816 1.00 95.25 118 VAL A C 1
ATOM 951 O O . VAL A 1 118 ? 4.827 -2.690 5.040 1.00 95.25 118 VAL A O 1
ATOM 954 N N . LEU A 1 119 ? 3.532 -3.060 3.261 1.00 94.88 119 LEU A N 1
ATOM 955 C CA . LEU A 1 119 ? 2.304 -3.255 4.041 1.00 94.88 119 LEU A CA 1
ATOM 956 C C . LEU A 1 119 ? 2.035 -4.697 4.462 1.00 94.88 119 LEU A C 1
ATOM 958 O O . LEU A 1 119 ? 1.302 -4.894 5.432 1.00 94.88 119 LEU A O 1
ATOM 962 N N . SER A 1 120 ? 2.689 -5.694 3.877 1.00 91.19 120 SER A N 1
ATOM 963 C CA . SER A 1 120 ? 2.447 -7.121 4.156 1.00 91.19 120 SER A CA 1
ATOM 964 C C . SER A 1 120 ? 3.646 -7.807 4.805 1.00 91.19 120 SER A C 1
ATOM 966 O O . SER A 1 120 ? 3.450 -8.768 5.539 1.00 91.19 120 SER A O 1
ATOM 968 N N . GLY A 1 121 ? 4.868 -7.286 4.641 1.00 85.38 121 GLY A N 1
ATOM 969 C CA . GLY A 1 121 ? 6.043 -7.912 5.265 1.00 85.38 121 GLY A CA 1
ATOM 970 C C . GLY A 1 121 ? 7.422 -7.509 4.744 1.00 85.38 121 GLY A C 1
ATOM 971 O O . GLY A 1 121 ? 8.362 -8.252 4.994 1.00 85.38 121 GLY A O 1
ATOM 972 N N . ASP A 1 122 ? 7.559 -6.386 4.032 1.00 87.56 122 ASP A N 1
ATOM 973 C CA . ASP A 1 122 ? 8.825 -5.909 3.443 1.00 87.56 122 ASP A CA 1
ATOM 974 C C . ASP A 1 122 ? 9.471 -6.895 2.444 1.00 87.56 122 ASP A C 1
ATOM 976 O O . ASP A 1 122 ? 10.693 -6.924 2.289 1.00 87.56 122 ASP A O 1
ATOM 980 N N . GLY A 1 123 ? 8.658 -7.707 1.759 1.00 92.81 123 GLY A N 1
ATOM 981 C CA . GLY A 1 123 ? 9.123 -8.651 0.737 1.00 92.81 123 GLY A CA 1
ATOM 982 C C . GLY A 1 123 ? 9.367 -7.983 -0.625 1.00 92.81 123 GLY A C 1
ATOM 983 O O . GLY A 1 123 ? 8.779 -6.933 -0.897 1.00 92.81 1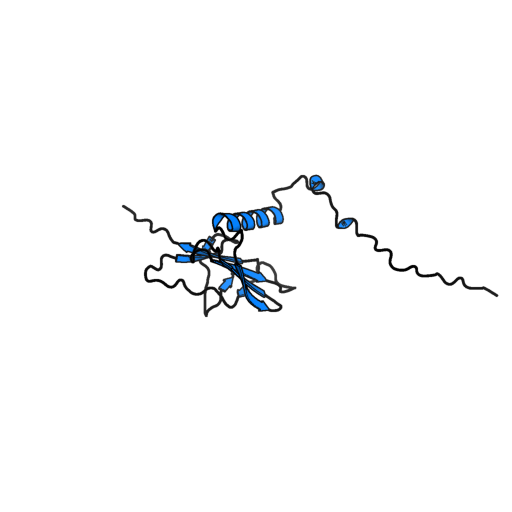23 GLY A O 1
ATOM 984 N N . PRO A 1 124 ? 10.200 -8.574 -1.504 1.00 94.44 124 PRO A N 1
ATOM 985 C CA . PRO A 1 124 ? 10.428 -8.045 -2.846 1.00 94.44 124 PRO A CA 1
ATOM 986 C C . PRO A 1 124 ? 9.135 -8.063 -3.671 1.00 94.44 124 PRO A C 1
ATOM 988 O O . PRO A 1 124 ? 8.355 -9.017 -3.629 1.00 94.44 124 PRO A O 1
ATOM 991 N N . ALA A 1 125 ? 8.902 -6.997 -4.432 1.00 95.75 125 ALA A N 1
ATOM 992 C CA . ALA A 1 125 ? 7.757 -6.890 -5.320 1.00 95.75 125 ALA A CA 1
ATOM 993 C C . ALA A 1 125 ? 7.937 -7.793 -6.546 1.00 95.75 125 ALA A C 1
ATOM 995 O O . ALA A 1 125 ? 8.978 -7.774 -7.203 1.00 95.75 125 ALA A O 1
ATOM 996 N N . VAL A 1 126 ? 6.892 -8.541 -6.903 1.00 96.12 126 VAL A N 1
ATOM 997 C CA . VAL A 1 126 ? 6.874 -9.335 -8.134 1.00 96.12 126 VAL A CA 1
ATOM 998 C C . VAL A 1 126 ? 6.412 -8.442 -9.282 1.00 96.12 126 VAL A C 1
ATOM 1000 O O . VAL A 1 126 ? 5.218 -8.185 -9.442 1.00 96.12 126 VAL A O 1
ATOM 1003 N N . LEU A 1 127 ? 7.369 -7.938 -10.060 1.00 95.56 127 LEU A N 1
ATOM 1004 C CA . LEU A 1 127 ? 7.116 -7.111 -11.238 1.00 95.56 127 LEU A CA 1
ATOM 1005 C C . LEU A 1 127 ? 7.280 -7.955 -12.503 1.00 95.56 127 LEU A C 1
ATOM 1007 O O . LEU A 1 127 ? 8.337 -8.548 -12.719 1.00 95.56 127 LEU A O 1
ATOM 1011 N N . LYS A 1 128 ? 6.243 -8.015 -13.338 1.00 95.62 128 LYS A N 1
ATOM 1012 C CA . LYS A 1 128 ? 6.244 -8.780 -14.589 1.00 95.62 128 LYS A CA 1
ATOM 1013 C C . LYS A 1 128 ? 5.448 -8.034 -15.652 1.00 95.62 128 LYS A C 1
ATOM 1015 O O . LYS A 1 128 ? 4.389 -7.493 -15.351 1.00 95.62 128 LYS A O 1
ATOM 1020 N N . ASP A 1 129 ? 5.975 -7.988 -16.875 1.00 95.00 129 ASP A N 1
ATOM 1021 C CA . ASP A 1 129 ? 5.313 -7.382 -18.040 1.00 95.00 129 ASP A CA 1
ATOM 1022 C C . ASP A 1 129 ? 4.835 -5.934 -17.787 1.00 95.00 129 ASP A C 1
ATOM 1024 O O . ASP A 1 129 ? 3.775 -5.519 -18.244 1.00 95.00 129 ASP A O 1
ATOM 1028 N N . GLY A 1 130 ? 5.608 -5.163 -17.008 1.00 94.19 130 GLY A N 1
ATOM 1029 C CA . GLY A 1 130 ? 5.270 -3.782 -16.642 1.00 94.19 130 GLY A CA 1
ATOM 1030 C C . GLY A 1 130 ? 4.161 -3.641 -15.593 1.00 94.19 130 GLY A C 1
ATOM 1031 O O . GLY A 1 130 ? 3.667 -2.536 -15.395 1.00 94.19 130 GLY A O 1
ATOM 1032 N N . CYS A 1 131 ? 3.773 -4.721 -14.913 1.00 96.31 131 CYS A N 1
ATOM 1033 C CA . CYS A 1 131 ? 2.734 -4.742 -13.886 1.00 96.31 131 CYS A CA 1
ATOM 1034 C C . CYS A 1 131 ? 3.261 -5.288 -12.555 1.00 96.31 131 CYS A C 1
ATOM 1036 O O . CYS A 1 131 ? 4.234 -6.043 -12.506 1.00 96.31 131 CYS A O 1
ATOM 1038 N N . TYR A 1 132 ? 2.577 -4.941 -11.468 1.00 96.88 132 TYR A N 1
ATOM 1039 C CA . TYR A 1 132 ? 2.811 -5.511 -10.148 1.00 96.88 132 TYR A CA 1
ATOM 1040 C C . TYR A 1 132 ? 1.826 -6.654 -9.866 1.00 96.88 132 TYR A C 1
ATOM 1042 O O . TYR A 1 132 ? 0.611 -6.477 -9.951 1.00 96.88 132 TYR A O 1
ATOM 1050 N N . HIS A 1 133 ? 2.360 -7.826 -9.521 1.00 97.31 133 HIS A N 1
ATOM 1051 C CA . HIS A 1 133 ? 1.601 -9.009 -9.126 1.00 97.31 133 HIS A CA 1
ATOM 1052 C C . HIS A 1 133 ? 1.563 -9.109 -7.599 1.00 97.31 133 HIS A C 1
ATOM 1054 O O . HIS A 1 133 ? 2.492 -9.613 -6.963 1.00 97.31 133 HIS A O 1
ATOM 1060 N N . ALA A 1 134 ? 0.483 -8.610 -7.007 1.00 96.38 134 ALA A N 1
ATOM 1061 C CA . ALA A 1 134 ? 0.244 -8.704 -5.580 1.00 96.38 134 ALA A CA 1
ATOM 1062 C C . ALA A 1 134 ? -0.246 -10.117 -5.210 1.00 96.38 134 ALA A C 1
ATOM 1064 O O . ALA A 1 134 ? -1.102 -10.673 -5.905 1.00 96.38 134 ALA A O 1
ATOM 1065 N N . PRO A 1 135 ? 0.244 -10.698 -4.100 1.00 95.94 135 PRO A N 1
ATOM 1066 C CA . PRO A 1 135 ? -0.193 -12.022 -3.654 1.00 95.94 135 PRO A CA 1
ATOM 1067 C C . PRO A 1 135 ? -1.646 -12.029 -3.164 1.00 95.94 135 PRO A C 1
ATOM 1069 O O . PRO A 1 135 ? -2.237 -13.095 -3.025 1.00 95.94 135 PRO A O 1
ATOM 1072 N N . ASP A 1 136 ? -2.205 -10.850 -2.888 1.00 95.19 136 ASP A N 1
ATOM 1073 C CA . ASP A 1 136 ? -3.533 -10.663 -2.333 1.00 95.19 136 ASP A CA 1
ATOM 1074 C C . ASP A 1 136 ? -4.094 -9.271 -2.723 1.00 95.19 136 ASP A C 1
ATOM 1076 O O . ASP A 1 136 ? -3.393 -8.462 -3.343 1.00 95.19 136 ASP A O 1
ATOM 1080 N N . ALA A 1 137 ? -5.351 -9.000 -2.371 1.00 94.19 137 ALA A N 1
ATOM 1081 C CA . ALA A 1 137 ? -6.097 -7.813 -2.786 1.00 94.19 137 ALA A CA 1
ATOM 1082 C C . ALA A 1 137 ? -6.119 -6.696 -1.729 1.00 94.19 137 ALA A C 1
ATOM 1084 O O . ALA A 1 137 ? -6.803 -5.686 -1.914 1.00 94.19 137 ALA A O 1
ATOM 1085 N N . ALA A 1 138 ? -5.413 -6.866 -0.607 1.00 94.12 138 ALA A N 1
ATOM 1086 C CA . ALA A 1 138 ? -5.268 -5.810 0.384 1.00 94.12 138 ALA A CA 1
ATOM 1087 C C . ALA A 1 138 ? -4.460 -4.635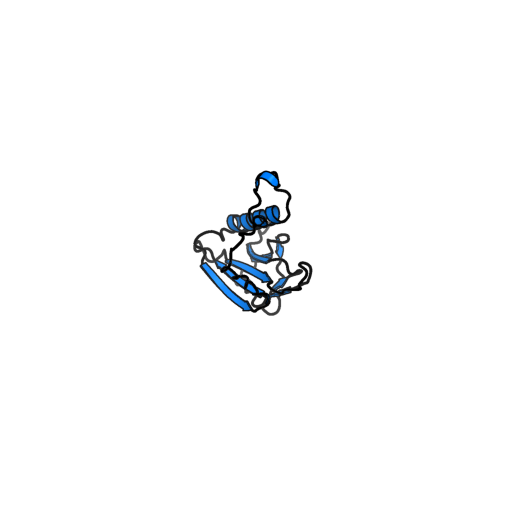 -0.202 1.00 94.12 138 ALA A C 1
ATOM 1089 O O . ALA A 1 138 ? -3.638 -4.848 -1.097 1.00 94.12 138 ALA A O 1
ATOM 1090 N N . PRO A 1 139 ? -4.630 -3.402 0.315 1.00 95.50 139 PRO A N 1
ATOM 1091 C CA . PRO A 1 139 ? -3.841 -2.254 -0.120 1.00 95.50 139 PRO A CA 1
ATOM 1092 C C . PRO A 1 139 ? -2.341 -2.547 -0.082 1.00 95.50 139 PRO A C 1
ATOM 1094 O O . PRO A 1 139 ? -1.835 -3.051 0.927 1.00 95.50 139 PRO A O 1
ATOM 1097 N N . LYS A 1 140 ? -1.630 -2.207 -1.161 1.00 96.75 140 LYS A N 1
ATOM 1098 C CA . LYS A 1 140 ? -0.181 -2.416 -1.279 1.00 96.75 140 LYS A CA 1
ATOM 1099 C C . LYS A 1 140 ? 0.544 -1.092 -1.401 1.00 96.75 140 LYS A C 1
ATOM 1101 O O . LYS A 1 140 ? 0.048 -0.150 -2.020 1.00 96.75 140 LYS A O 1
ATOM 1106 N N . VAL A 1 141 ? 1.741 -1.034 -0.825 1.00 96.19 141 VAL A N 1
ATOM 1107 C CA . VAL A 1 141 ? 2.653 0.094 -1.021 1.00 96.19 141 VAL A CA 1
ATOM 1108 C C . VAL A 1 141 ? 4.014 -0.453 -1.394 1.00 96.19 141 VAL A C 1
ATOM 1110 O O . VAL A 1 141 ? 4.619 -1.186 -0.613 1.00 96.19 141 VAL A O 1
ATOM 1113 N N . LEU A 1 142 ? 4.496 -0.075 -2.575 1.00 96.19 142 LEU A N 1
ATOM 1114 C CA . LEU A 1 142 ? 5.854 -0.366 -3.005 1.00 96.19 142 LEU A CA 1
ATOM 1115 C C . LEU A 1 142 ? 6.745 0.847 -2.788 1.00 96.19 142 LEU A C 1
ATOM 1117 O O . LEU A 1 142 ? 6.371 1.971 -3.119 1.00 96.19 142 LEU A O 1
ATOM 1121 N N . VAL A 1 143 ? 7.943 0.611 -2.271 1.00 93.12 143 VAL A N 1
ATOM 1122 C CA . VAL A 1 143 ? 8.993 1.626 -2.132 1.00 93.12 143 VAL A CA 1
ATOM 1123 C C . VAL A 1 143 ? 10.313 1.076 -2.636 1.00 93.12 143 VAL A C 1
ATOM 1125 O O . VAL A 1 143 ? 10.560 -0.129 -2.570 1.00 93.12 143 VAL A O 1
ATOM 1128 N N . LEU A 1 144 ? 11.172 1.962 -3.125 1.00 90.31 144 LEU A N 1
ATOM 1129 C CA . LEU A 1 144 ? 12.505 1.586 -3.558 1.00 90.31 144 LEU A CA 1
ATOM 1130 C C . LEU A 1 144 ? 13.434 1.479 -2.341 1.00 90.31 144 LEU A C 1
ATOM 1132 O O . LEU A 1 144 ? 13.706 2.469 -1.659 1.00 90.31 144 LEU A O 1
ATOM 1136 N N . LYS A 1 145 ? 13.941 0.278 -2.060 1.00 88.19 145 LYS A N 1
ATOM 1137 C CA . LYS A 1 145 ? 14.871 0.018 -0.958 1.00 88.19 145 LYS A CA 1
ATOM 1138 C C . LYS A 1 145 ? 16.252 -0.288 -1.511 1.00 88.19 145 LYS A C 1
ATOM 1140 O O . LYS A 1 145 ? 16.420 -1.191 -2.321 1.00 88.19 145 LYS A O 1
ATOM 1145 N N . ARG A 1 146 ? 17.261 0.444 -1.037 1.00 84.25 146 ARG A N 1
ATOM 1146 C CA . ARG A 1 146 ? 18.666 0.139 -1.323 1.00 84.25 146 ARG A CA 1
ATOM 1147 C C . ARG A 1 146 ? 19.110 -1.026 -0.438 1.00 84.25 146 ARG A C 1
ATOM 1149 O O . ARG A 1 146 ? 19.161 -0.887 0.785 1.00 84.25 146 ARG A O 1
ATOM 1156 N N . GLN A 1 147 ? 19.450 -2.156 -1.040 1.00 75.62 147 GLN A N 1
ATOM 1157 C CA . GLN A 1 147 ? 20.121 -3.271 -0.393 1.00 75.62 147 GLN A CA 1
ATOM 1158 C C . GLN A 1 147 ? 21.423 -2.776 0.243 1.00 75.62 147 GLN A C 1
ATOM 1160 O O . GLN A 1 147 ? 22.237 -2.072 -0.357 1.00 75.62 147 GLN A O 1
ATOM 1165 N N . ARG A 1 148 ? 21.638 -3.110 1.511 1.00 70.31 148 ARG A N 1
ATOM 1166 C CA . ARG A 1 148 ? 22.947 -2.897 2.123 1.00 70.31 148 ARG A CA 1
ATOM 1167 C C . ARG A 1 148 ? 23.817 -4.069 1.697 1.00 70.31 148 ARG A C 1
ATOM 1169 O O . ARG A 1 148 ? 23.516 -5.201 2.057 1.00 70.31 148 ARG A O 1
ATOM 1176 N N . ARG A 1 149 ? 24.881 -3.810 0.928 1.00 62.84 149 ARG A N 1
ATOM 1177 C CA . ARG A 1 149 ? 25.939 -4.808 0.737 1.00 62.84 149 ARG A CA 1
ATOM 1178 C C . ARG A 1 149 ? 26.553 -5.073 2.109 1.00 62.84 149 ARG A C 1
ATOM 1180 O O . ARG A 1 149 ? 27.260 -4.219 2.639 1.00 62.84 149 ARG A O 1
ATOM 1187 N N . PHE A 1 150 ? 26.240 -6.221 2.696 1.00 61.00 150 PHE A N 1
ATOM 1188 C CA . PHE A 1 150 ? 27.003 -6.736 3.820 1.00 61.00 150 PHE A CA 1
ATOM 1189 C C . PHE A 1 150 ? 28.306 -7.276 3.241 1.00 61.00 150 PHE A C 1
ATOM 1191 O O . PHE A 1 150 ? 28.333 -8.348 2.644 1.00 61.00 150 PHE A O 1
ATOM 1198 N N . TYR A 1 151 ? 29.371 -6.487 3.342 1.00 57.03 151 TYR A N 1
ATOM 1199 C CA . TYR A 1 151 ? 30.712 -7.018 3.157 1.00 57.03 151 TYR A CA 1
ATOM 1200 C C . TYR A 1 151 ? 31.035 -7.810 4.424 1.00 57.03 151 TYR A C 1
ATOM 1202 O O . TYR A 1 151 ? 31.160 -7.224 5.498 1.00 57.03 151 TYR A O 1
ATOM 1210 N N . PHE A 1 152 ? 31.085 -9.136 4.312 1.00 55.81 152 PHE A N 1
ATOM 1211 C CA . PHE A 1 152 ? 31.734 -9.958 5.326 1.00 55.81 152 PHE A CA 1
ATOM 1212 C C . PHE A 1 152 ? 33.237 -9.689 5.194 1.00 55.81 152 PHE A C 1
ATOM 1214 O O . PHE A 1 152 ? 33.809 -9.954 4.136 1.00 55.81 152 PHE A O 1
ATOM 1221 N N . VAL A 1 153 ? 33.813 -9.052 6.216 1.00 58.28 153 VAL A N 1
ATOM 1222 C CA . VAL A 1 153 ? 35.262 -8.846 6.372 1.00 58.28 153 VAL A CA 1
ATOM 1223 C C . VAL A 1 153 ? 35.822 -10.011 7.165 1.00 58.28 153 VAL A C 1
ATOM 1225 O O . VAL A 1 153 ? 35.165 -10.378 8.166 1.00 58.28 153 VAL A O 1
#

Sequence (153 aa):
TEQGYASRKTPGHWQGDSSIRESLWQSGYNTKTWQYRFIKKLNHVRTHYRIGGSADIHTTSEDPHSMVFTRSSSYGHISSAWVFLNNQPDTNATTPQRYCPGPFPPTGDNSISEWVEVLSGDGPAVLKDGCYHAPDAAPKVLVLKRQRRFYFV

Secondary structure (DSSP, 8-state):
----------S------GGGG--GGGGTT-TTSHHHHHHHHHHHHHHHTT-SSS-EEEEEEE-SSEEEEEEE-TT-TT-EEEEEEE--TT--TTS-EEESSPPPP--SSS--EEEEETTTTSEEP-EETTEEEESSSS-EEEEEEE-------

Radius of gyration: 23.6 Å; chains: 1; bounding box: 106×31×44 Å

Organism: NCBI:txid327968